Protein AF-A0A3P8WF40-F1 (afdb_monomer_lite)

Sequence (43 aa):
MDQAMTPTEVANALGLPALKDRKWQIFKTSALKGVGLEDAMEW

Structure (mmCIF, N/CA/C/O backbone):
data_AF-A0A3P8WF40-F1
#
_entry.id   AF-A0A3P8WF40-F1
#
loop_
_atom_site.group_PDB
_atom_site.id
_atom_site.type_symbol
_atom_site.label_atom_id
_atom_site.label_alt_id
_atom_site.label_comp_id
_atom_site.label_asym_id
_atom_site.label_entity_id
_atom_site.label_seq_id
_atom_site.pdbx_PDB_ins_code
_atom_site.Cartn_x
_atom_site.Cartn_y
_atom_site.Cartn_z
_atom_site.occupancy
_atom_site.B_iso_or_equiv
_atom_site.auth_seq_id
_atom_site.auth_comp_id
_atom_site.auth_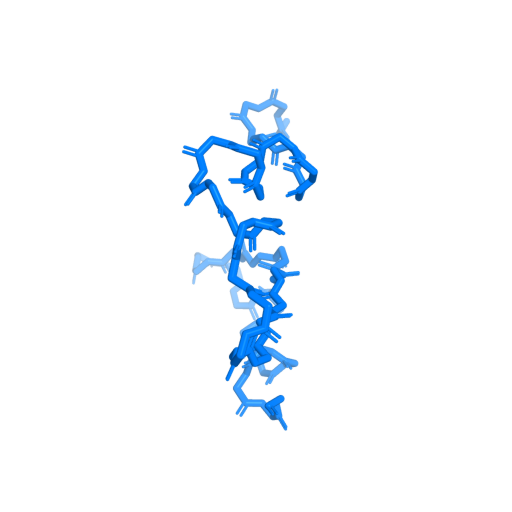asym_id
_atom_site.auth_atom_id
_atom_site.pdbx_PDB_model_num
ATOM 1 N N . MET A 1 1 ? -0.151 3.499 -20.643 1.00 50.34 1 MET A N 1
ATOM 2 C CA . MET A 1 1 ? 0.038 2.536 -19.531 1.00 50.34 1 MET A CA 1
ATOM 3 C C . MET A 1 1 ? -1.118 2.759 -18.552 1.00 50.34 1 MET A C 1
ATOM 5 O O . MET A 1 1 ? -0.890 3.052 -17.389 1.00 50.34 1 MET A O 1
ATOM 9 N N . ASP A 1 2 ? -2.357 2.661 -19.058 1.00 59.28 2 ASP A N 1
ATOM 10 C CA . ASP A 1 2 ? -3.533 3.377 -18.515 1.00 59.28 2 ASP A CA 1
ATOM 11 C C . ASP A 1 2 ? -4.720 2.453 -18.190 1.00 59.28 2 ASP A C 1
ATOM 13 O O . ASP A 1 2 ? -5.856 2.898 -18.111 1.00 59.28 2 ASP A O 1
ATOM 17 N N . GLN A 1 3 ? -4.477 1.149 -18.026 1.00 79.56 3 GLN A N 1
ATOM 18 C CA . GLN A 1 3 ? -5.527 0.166 -17.700 1.00 79.56 3 GLN A CA 1
ATOM 19 C C . GLN A 1 3 ? -5.408 -0.417 -16.285 1.00 79.56 3 GLN A C 1
ATOM 21 O O . GLN A 1 3 ? -6.158 -1.320 -15.929 1.00 79.56 3 GLN A O 1
ATOM 26 N N . ALA A 1 4 ? -4.459 0.060 -15.475 1.00 86.25 4 ALA A N 1
ATOM 27 C CA . ALA A 1 4 ? -4.339 -0.374 -14.088 1.00 86.25 4 ALA A CA 1
ATOM 28 C C . ALA A 1 4 ? -5.240 0.486 -13.195 1.00 86.25 4 ALA A C 1
ATOM 30 O O . ALA A 1 4 ? -5.173 1.713 -13.257 1.00 86.25 4 ALA A O 1
ATOM 31 N N . MET A 1 5 ? -6.035 -0.163 -12.346 1.00 92.25 5 MET A N 1
ATOM 32 C CA . MET A 1 5 ? -6.826 0.516 -11.321 1.00 92.25 5 MET A CA 1
ATOM 33 C C . MET A 1 5 ? -5.920 1.290 -10.357 1.00 92.25 5 MET A C 1
ATOM 35 O O . MET A 1 5 ? -4.785 0.893 -10.067 1.00 92.25 5 MET A O 1
ATOM 39 N N . THR A 1 6 ? -6.435 2.395 -9.834 1.00 93.81 6 THR A N 1
ATOM 40 C CA . THR A 1 6 ? -5.795 3.137 -8.749 1.00 93.81 6 THR A CA 1
ATOM 41 C C . THR A 1 6 ? -5.808 2.316 -7.450 1.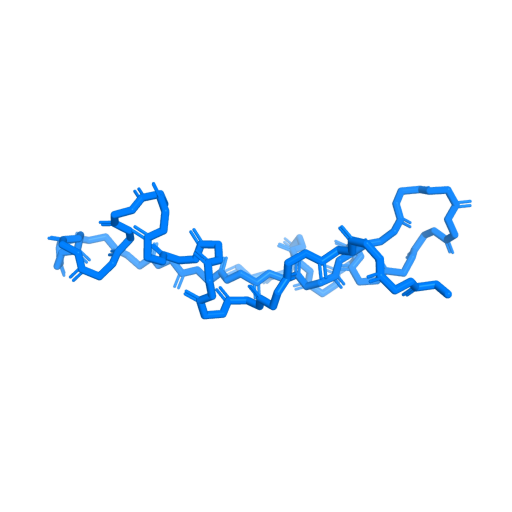00 93.81 6 THR A C 1
ATOM 43 O O . THR A 1 6 ? -6.682 1.466 -7.259 1.00 93.81 6 THR A O 1
ATOM 46 N N . PRO A 1 7 ? -4.887 2.576 -6.501 1.00 93.12 7 PRO A N 1
ATOM 47 C CA . PRO A 1 7 ? -4.890 1.889 -5.208 1.00 93.12 7 PRO A CA 1
ATOM 48 C C . PRO A 1 7 ? -6.231 1.992 -4.467 1.00 93.12 7 PRO A C 1
ATOM 50 O O . PRO A 1 7 ? -6.686 1.015 -3.882 1.00 93.12 7 PRO A O 1
ATOM 53 N N . THR A 1 8 ? -6.900 3.146 -4.533 1.00 94.81 8 THR A N 1
ATOM 54 C CA . THR A 1 8 ? -8.211 3.357 -3.903 1.00 94.81 8 THR A CA 1
ATOM 55 C C . THR A 1 8 ? -9.301 2.498 -4.539 1.00 94.81 8 THR A C 1
ATOM 57 O O . THR A 1 8 ? -10.093 1.888 -3.823 1.00 94.81 8 THR A O 1
ATOM 60 N N . GLU A 1 9 ? -9.338 2.406 -5.870 1.00 95.81 9 GLU A N 1
ATOM 61 C CA . GLU A 1 9 ? -10.306 1.557 -6.571 1.00 95.81 9 GLU A CA 1
ATOM 62 C C . GLU A 1 9 ? -10.099 0.077 -6.227 1.00 95.81 9 GLU A C 1
ATOM 64 O O . GLU A 1 9 ? -11.070 -0.629 -5.960 1.00 95.81 9 GLU A O 1
ATOM 69 N N . VAL A 1 10 ? -8.843 -0.381 -6.155 1.00 95.44 10 VAL A N 1
ATOM 70 C CA . VAL A 1 10 ? -8.512 -1.756 -5.745 1.00 95.44 10 VAL A CA 1
ATOM 71 C C . VAL A 1 10 ? -8.905 -2.008 -4.287 1.00 95.44 10 VAL A C 1
ATOM 73 O O . VAL A 1 10 ? -9.525 -3.029 -3.995 1.00 95.44 10 VAL A O 1
ATOM 76 N N . ALA A 1 11 ? -8.606 -1.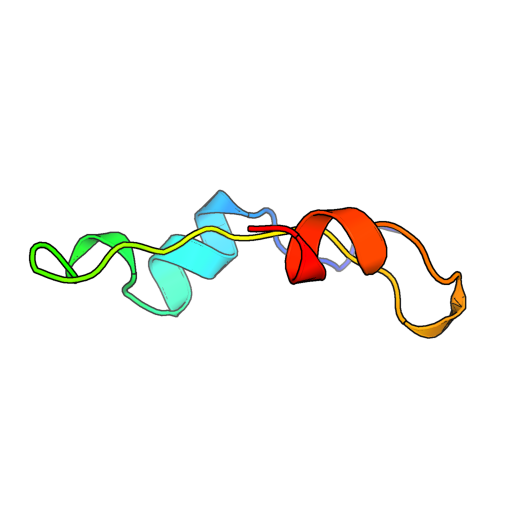079 -3.371 1.00 96.62 11 ALA A N 1
ATOM 77 C CA . ALA A 1 11 ? -8.971 -1.211 -1.958 1.00 96.62 11 ALA A CA 1
ATOM 78 C C . ALA A 1 11 ? -10.483 -1.382 -1.777 1.00 96.62 11 ALA A C 1
ATOM 80 O O . ALA A 1 11 ? -10.923 -2.244 -1.015 1.00 96.62 11 ALA A O 1
ATOM 81 N N . ASN A 1 12 ? -11.268 -0.584 -2.504 1.00 96.75 12 ASN A N 1
ATOM 82 C CA . ASN A 1 12 ? -12.723 -0.642 -2.459 1.00 96.75 12 ASN A CA 1
ATOM 83 C C . ASN A 1 12 ? -13.260 -1.935 -3.083 1.00 96.75 12 ASN A C 1
ATOM 85 O O . ASN A 1 12 ? -14.102 -2.589 -2.473 1.00 96.75 12 ASN A O 1
ATOM 89 N N . ALA A 1 13 ? -12.747 -2.342 -4.250 1.00 96.44 13 ALA A N 1
ATOM 90 C CA . ALA A 1 13 ? -13.169 -3.572 -4.923 1.00 96.44 13 ALA A CA 1
ATOM 91 C C . ALA A 1 13 ? -12.874 -4.839 -4.098 1.00 96.44 13 ALA A C 1
ATOM 93 O O . ALA A 1 13 ? -13.644 -5.794 -4.140 1.00 96.44 13 ALA A O 1
ATOM 94 N N . LEU A 1 14 ? -11.785 -4.835 -3.320 1.00 96.06 14 LEU A N 1
ATOM 95 C CA . LEU A 1 14 ? -11.402 -5.929 -2.421 1.00 96.06 14 LEU A CA 1
ATOM 96 C C . LEU A 1 14 ? -12.015 -5.819 -1.013 1.00 96.06 14 LEU A C 1
ATOM 98 O O . LEU A 1 14 ? -11.796 -6.698 -0.181 1.00 96.06 14 LEU A O 1
ATOM 102 N N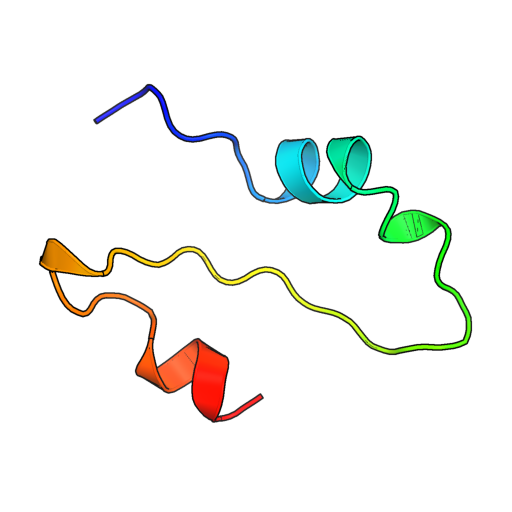 . GLY A 1 15 ? -12.750 -4.744 -0.713 1.00 96.69 15 GLY A N 1
ATOM 103 C CA . GLY A 1 15 ? -13.366 -4.533 0.599 1.00 96.69 15 GLY A CA 1
ATOM 104 C C . GLY A 1 15 ? -12.369 -4.318 1.745 1.00 96.69 15 GLY A C 1
ATOM 105 O O . GLY A 1 15 ? -12.730 -4.496 2.909 1.00 96.69 15 GLY A O 1
ATOM 106 N N . LEU A 1 16 ? -11.128 -3.908 1.456 1.00 96.69 16 LEU A N 1
ATOM 107 C CA . LEU A 1 16 ? -10.093 -3.704 2.479 1.00 96.69 16 LEU A CA 1
ATOM 108 C C . LEU A 1 16 ? -10.496 -2.699 3.574 1.00 96.69 16 LEU A C 1
ATOM 110 O O . LEU A 1 16 ? -10.205 -2.965 4.740 1.00 96.69 16 LEU A O 1
ATOM 114 N N . PRO A 1 17 ? -11.231 -1.601 3.285 1.00 95.81 17 PRO A N 1
ATOM 115 C CA . PRO A 1 17 ? -11.689 -0.682 4.327 1.00 95.81 17 PRO A CA 1
ATOM 116 C C . PRO A 1 17 ? -12.566 -1.320 5.414 1.00 95.81 17 PRO A C 1
ATOM 118 O O . PRO A 1 17 ? -12.669 -0.752 6.506 1.00 95.81 17 PRO A O 1
ATOM 121 N N . ALA A 1 18 ? -13.196 -2.470 5.143 1.00 97.25 18 ALA A N 1
ATOM 122 C CA . ALA A 1 18 ? -13.989 -3.209 6.123 1.00 97.25 18 ALA A CA 1
ATOM 123 C C . ALA A 1 18 ? -13.122 -3.999 7.122 1.00 97.25 18 ALA A C 1
ATOM 125 O O . ALA A 1 18 ? -13.584 -4.318 8.215 1.00 97.25 18 ALA A O 1
ATOM 126 N N . LEU A 1 19 ? -11.860 -4.285 6.788 1.00 96.62 19 LEU A N 1
ATOM 127 C CA . LEU A 1 19 ? -10.919 -4.959 7.680 1.00 96.62 19 LEU A CA 1
ATOM 128 C C . LEU A 1 19 ? -10.397 -3.961 8.719 1.00 96.62 19 LEU A C 1
ATOM 130 O O . LEU A 1 19 ? -9.465 -3.204 8.451 1.00 96.62 19 LEU A O 1
ATOM 134 N N . LYS A 1 20 ? -11.021 -3.938 9.902 1.00 94.94 20 LYS A N 1
ATOM 135 C CA . LYS A 1 20 ? -10.606 -3.074 11.023 1.00 94.94 20 LYS A CA 1
ATOM 136 C C . LYS A 1 20 ? -9.575 -3.728 11.943 1.00 94.94 20 LYS A C 1
ATOM 138 O O . LYS A 1 20 ? -8.719 -3.033 12.477 1.00 94.94 20 LYS A O 1
ATOM 143 N N . ASP A 1 21 ? -9.604 -5.055 12.043 1.00 96.94 21 ASP A N 1
ATOM 144 C CA . ASP A 1 21 ? -8.774 -5.815 12.991 1.00 96.94 21 ASP A CA 1
ATOM 145 C C . ASP A 1 21 ? -7.484 -6.370 12.367 1.00 96.94 21 ASP A C 1
ATOM 147 O O . ASP A 1 21 ? -6.764 -7.156 12.981 1.00 96.94 21 ASP A O 1
ATOM 151 N N . ARG A 1 22 ? -7.183 -5.992 11.117 1.00 95.50 22 ARG A N 1
ATOM 152 C CA . ARG A 1 22 ? -5.965 -6.390 10.400 1.00 95.50 22 ARG A CA 1
ATOM 153 C C . ARG A 1 22 ? -5.373 -5.197 9.670 1.00 95.50 22 ARG A C 1
ATOM 155 O O . ARG A 1 22 ? -6.091 -4.474 8.987 1.00 95.50 22 ARG A O 1
ATOM 162 N N . LYS A 1 23 ? -4.057 -5.019 9.787 1.00 95.56 23 LYS A N 1
ATOM 163 C CA . LYS A 1 23 ? -3.322 -4.029 8.995 1.00 95.56 23 LYS A CA 1
ATOM 164 C C . LYS A 1 23 ? -3.234 -4.510 7.550 1.00 95.56 23 LYS A C 1
ATOM 166 O O . LYS A 1 23 ? -3.043 -5.698 7.303 1.00 95.56 23 LYS A O 1
ATOM 171 N N . TRP A 1 24 ? -3.353 -3.583 6.612 1.00 95.94 24 TRP A N 1
ATOM 172 C CA . TRP A 1 24 ? -3.200 -3.838 5.185 1.00 95.94 24 TRP A CA 1
ATOM 173 C C . TRP A 1 24 ? -2.612 -2.601 4.507 1.00 95.94 24 TRP A C 1
ATOM 175 O O . TRP A 1 24 ? -2.789 -1.483 4.991 1.00 95.94 24 TRP A O 1
ATOM 185 N N . GLN A 1 25 ? -1.940 -2.807 3.377 1.00 95.38 25 GLN A N 1
ATOM 186 C CA . GLN A 1 25 ? -1.462 -1.744 2.501 1.00 95.38 25 GLN A CA 1
ATOM 187 C C . GLN A 1 25 ? -1.460 -2.236 1.049 1.00 95.38 25 GLN A C 1
ATOM 189 O O . GLN A 1 25 ? -1.261 -3.421 0.788 1.00 95.38 25 GLN A O 1
ATOM 194 N N . ILE A 1 26 ? -1.717 -1.332 0.101 1.00 95.00 26 ILE A N 1
ATOM 195 C CA . ILE A 1 26 ? -1.607 -1.614 -1.334 1.00 95.00 26 ILE A CA 1
ATOM 196 C C . ILE A 1 26 ? -0.328 -0.976 -1.854 1.00 95.00 26 ILE A C 1
ATOM 198 O O . ILE A 1 26 ? -0.147 0.236 -1.743 1.00 95.00 26 ILE A O 1
ATOM 202 N N . PHE A 1 27 ? 0.504 -1.787 -2.497 1.00 93.88 27 PHE A N 1
ATOM 203 C CA . PHE A 1 27 ? 1.701 -1.341 -3.194 1.00 93.88 27 PHE A CA 1
ATOM 204 C C . PHE A 1 27 ? 1.484 -1.432 -4.698 1.00 93.88 27 PHE A C 1
ATOM 206 O O . PHE A 1 27 ? 1.045 -2.457 -5.223 1.00 93.88 27 PHE A O 1
ATOM 213 N N . LYS A 1 28 ? 1.783 -0.345 -5.413 1.00 91.94 28 LYS A N 1
ATOM 214 C CA . LYS A 1 28 ? 1.759 -0.353 -6.875 1.00 91.94 28 LYS A CA 1
ATOM 215 C C . LYS A 1 28 ? 3.031 -1.026 -7.370 1.00 91.94 28 LYS A C 1
ATOM 217 O O . LYS A 1 28 ? 4.112 -0.466 -7.216 1.00 91.94 28 LYS A O 1
ATOM 222 N N . THR A 1 29 ? 2.893 -2.186 -8.001 1.00 92.62 29 THR A N 1
ATOM 223 C CA . THR A 1 29 ? 4.046 -2.966 -8.457 1.00 92.62 29 THR A CA 1
ATOM 224 C C . THR A 1 29 ? 3.964 -3.332 -9.933 1.00 92.62 29 THR A C 1
ATOM 226 O O . THR A 1 29 ? 2.904 -3.297 -10.563 1.00 92.62 29 THR A O 1
ATOM 229 N N . SER A 1 30 ? 5.115 -3.661 -10.517 1.00 92.12 30 SER A N 1
ATOM 230 C CA . SER A 1 30 ? 5.203 -4.224 -11.861 1.00 92.12 30 SER A CA 1
ATOM 231 C C . SER A 1 30 ? 6.140 -5.420 -11.846 1.00 92.12 30 SER A C 1
ATOM 233 O O . SER A 1 30 ? 7.356 -5.248 -11.843 1.00 92.12 30 SER A O 1
ATOM 235 N N . ALA A 1 31 ? 5.579 -6.630 -11.893 1.00 90.31 31 ALA A N 1
ATOM 236 C CA . ALA A 1 31 ? 6.361 -7.868 -11.872 1.00 90.31 31 ALA A CA 1
ATOM 237 C C . ALA A 1 31 ? 7.358 -7.963 -13.041 1.00 90.31 31 ALA A C 1
ATOM 239 O O . ALA A 1 31 ? 8.477 -8.424 -12.865 1.00 90.31 31 ALA A O 1
ATOM 240 N N . LEU A 1 32 ? 6.982 -7.456 -14.221 1.00 93.06 32 LEU A N 1
ATOM 241 C CA . LEU A 1 32 ? 7.848 -7.454 -15.406 1.00 93.06 32 LEU A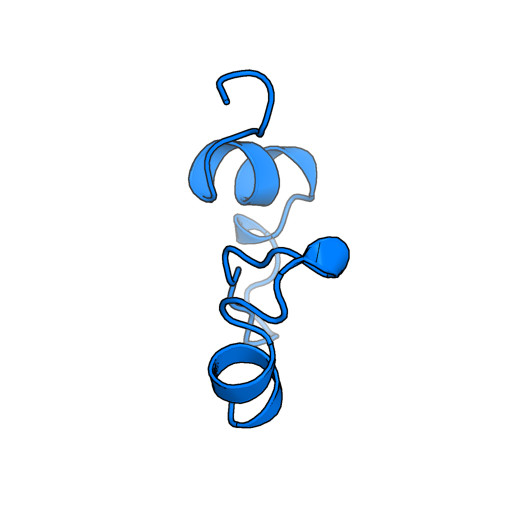 CA 1
ATOM 242 C C . LEU A 1 32 ? 9.027 -6.480 -15.296 1.00 93.06 32 LEU A C 1
ATOM 244 O O . LEU A 1 32 ? 10.037 -6.671 -15.962 1.00 93.06 32 LEU A O 1
ATOM 248 N N . LYS A 1 33 ? 8.882 -5.409 -14.508 1.00 91.81 33 LYS A N 1
ATOM 249 C CA . LYS A 1 33 ? 9.889 -4.344 -14.378 1.00 91.81 33 LYS A CA 1
ATOM 250 C C . LYS A 1 33 ? 10.603 -4.351 -13.027 1.00 91.81 33 LYS A C 1
ATOM 252 O O . LYS A 1 33 ? 11.461 -3.505 -12.811 1.00 91.81 33 LYS A O 1
ATOM 257 N N . GLY A 1 34 ? 10.208 -5.235 -12.112 1.00 90.12 34 GLY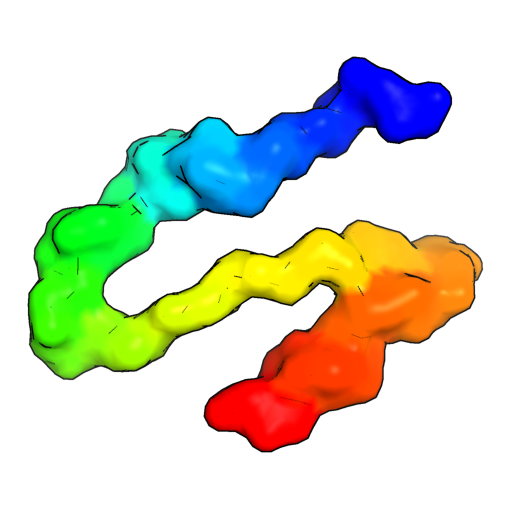 A N 1
ATOM 258 C CA . GLY A 1 34 ? 10.714 -5.278 -10.739 1.00 90.12 34 GLY A CA 1
ATOM 259 C C . GLY A 1 34 ? 10.332 -4.071 -9.870 1.00 90.12 34 GLY A C 1
ATOM 260 O O . GLY A 1 34 ? 10.868 -3.914 -8.783 1.00 90.12 34 GLY A O 1
ATOM 261 N N . VAL A 1 35 ? 9.423 -3.199 -10.318 1.00 92.62 35 VAL A N 1
ATOM 262 C CA . VAL A 1 35 ? 9.107 -1.946 -9.606 1.00 92.62 35 VAL A CA 1
ATOM 263 C C . VAL A 1 35 ? 8.206 -2.224 -8.404 1.00 92.62 35 VAL A C 1
ATOM 265 O O . VAL A 1 35 ? 7.186 -2.898 -8.563 1.00 92.62 35 VAL A O 1
ATOM 268 N N . GLY A 1 36 ? 8.553 -1.660 -7.243 1.00 89.38 36 GLY A N 1
ATOM 269 C CA . GLY A 1 36 ? 7.737 -1.650 -6.020 1.00 89.38 36 GLY A CA 1
ATOM 270 C C . GLY A 1 36 ? 7.638 -2.990 -5.286 1.00 89.38 36 GLY A C 1
ATOM 271 O O . GLY A 1 36 ? 6.859 -3.100 -4.346 1.00 89.38 36 GLY A O 1
ATOM 272 N N . LEU A 1 37 ? 8.372 -4.019 -5.728 1.00 92.38 37 LEU A N 1
ATOM 273 C CA . LEU A 1 37 ? 8.355 -5.341 -5.095 1.00 92.38 37 LEU A CA 1
ATOM 274 C C . LEU A 1 37 ? 9.128 -5.354 -3.774 1.00 92.38 37 LEU A C 1
ATOM 276 O O . LEU A 1 37 ? 8.649 -5.954 -2.822 1.00 92.38 37 LEU A O 1
ATOM 280 N N . GLU A 1 38 ? 10.285 -4.695 -3.710 1.00 93.50 38 GLU A N 1
ATOM 281 C CA . GLU A 1 38 ? 11.102 -4.622 -2.489 1.00 93.50 38 GLU A CA 1
ATOM 282 C C . GLU A 1 38 ? 10.357 -3.865 -1.383 1.00 93.50 38 GLU A C 1
ATOM 284 O O . GLU A 1 38 ? 10.095 -4.444 -0.332 1.00 93.50 38 GLU A O 1
ATOM 289 N N . ASP A 1 39 ? 9.867 -2.655 -1.674 1.00 90.44 39 ASP A N 1
ATOM 290 C CA . ASP A 1 39 ? 9.059 -1.856 -0.736 1.00 90.44 39 ASP A CA 1
ATOM 291 C C . ASP A 1 39 ? 7.834 -2.620 -0.197 1.00 90.44 39 ASP A C 1
ATOM 293 O O . ASP A 1 39 ? 7.436 -2.446 0.953 1.00 90.44 39 ASP A O 1
ATOM 297 N N . ALA A 1 40 ? 7.213 -3.463 -1.032 1.00 91.81 40 ALA A N 1
ATOM 298 C CA . ALA A 1 40 ? 6.062 -4.272 -0.639 1.00 91.81 40 ALA A CA 1
ATOM 299 C C . ALA A 1 40 ? 6.435 -5.464 0.255 1.00 91.81 40 ALA A C 1
ATOM 301 O O . ALA A 1 40 ? 5.589 -5.933 1.012 1.00 91.81 40 ALA A O 1
ATOM 302 N N . MET A 1 41 ? 7.664 -5.975 0.141 1.00 92.81 41 MET A N 1
ATOM 303 C CA . MET A 1 41 ? 8.172 -7.092 0.943 1.00 92.81 41 MET A CA 1
ATOM 304 C C . MET A 1 41 ? 8.713 -6.642 2.304 1.00 92.81 41 MET A C 1
ATOM 306 O O . MET A 1 41 ? 8.752 -7.446 3.230 1.00 92.81 41 MET A O 1
ATOM 310 N N . GLU A 1 42 ? 9.139 -5.384 2.430 1.00 94.62 42 GLU A N 1
ATOM 311 C CA . GLU A 1 42 ? 9.660 -4.818 3.682 1.00 94.62 42 GLU A CA 1
ATOM 312 C C . GLU A 1 42 ? 8.571 -4.369 4.676 1.00 94.62 42 GLU A C 1
ATOM 314 O O . GLU A 1 42 ? 8.884 -4.076 5.832 1.00 94.62 42 GLU A O 1
ATOM 319 N N . TRP A 1 43 ? 7.310 -4.301 4.243 1.00 88.94 43 TRP A N 1
ATOM 320 C CA . TRP A 1 43 ? 6.166 -3.841 5.041 1.00 88.94 43 TRP A CA 1
ATOM 321 C C . TRP A 1 43 ? 5.559 -4.932 5.932 1.00 88.94 43 TRP A C 1
ATOM 323 O O . TRP A 1 43 ? 5.278 -4.623 7.116 1.00 88.94 43 TRP A O 1
#

Foldseek 3Di:
DPPDDDQVVVCVVVVVVVPPPDDDDDFDDDPVVRPRPVVVVVD

Radius of gyration: 11.89 Å; chains: 1; bounding box: 25×11×32 Å

Organism: Cynoglossus semilaevis (NCBI:txid244447)

pLDDT: mean 91.66, std 8.83, range [50.34, 97.25]

InterPro domains:
  IPR006689 Small GTPase superfamily, ARF/SAR type [PF00025] (2-43)
  IPR027417 P-loop containing nucleoside triphosphate hydrolase [G3DSA:3.40.50.300] (1-43)

Secondary structure (DSSP, 8-state):
---SPPHHHHHHHTTGGG--SS-------BTTTTBTHHHHH--